Protein AF-A0A2V8ND84-F1 (afdb_monomer_lite)

pLDDT: mean 74.76, std 19.05, range [35.41, 96.19]

Structure (mmCIF, N/CA/C/O backbone):
data_AF-A0A2V8ND84-F1
#
_entry.id   AF-A0A2V8ND84-F1
#
loop_
_atom_site.group_PDB
_at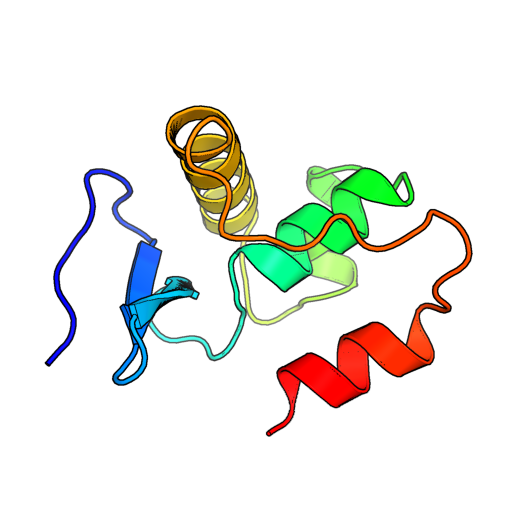om_site.id
_atom_site.type_symbol
_atom_site.label_atom_id
_atom_site.label_alt_id
_atom_site.label_comp_id
_atom_site.label_asym_id
_atom_site.label_e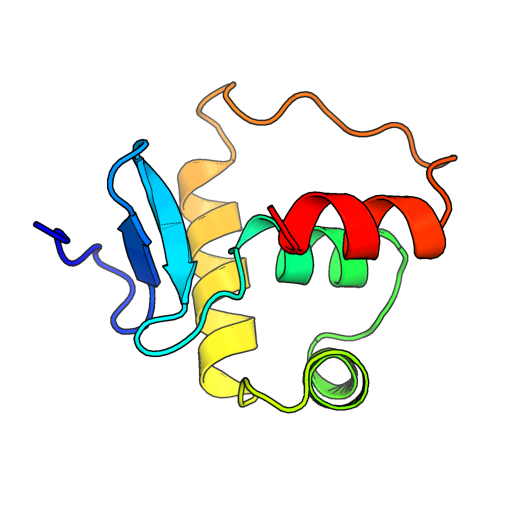ntity_id
_atom_site.label_seq_id
_atom_site.pdbx_PDB_ins_code
_atom_site.Cartn_x
_atom_site.Cartn_y
_atom_site.Cartn_z
_atom_site.occupancy
_atom_site.B_iso_or_equiv
_atom_site.auth_seq_id
_atom_site.auth_comp_id
_atom_site.auth_asym_id
_atom_site.auth_atom_id
_atom_site.pdbx_PDB_model_num
ATOM 1 N N . MET A 1 1 ? 14.488 -1.411 -15.256 1.00 46.88 1 MET A N 1
ATOM 2 C CA . MET A 1 1 ? 13.547 -2.226 -16.052 1.00 46.88 1 MET A CA 1
ATOM 3 C C . MET A 1 1 ? 12.626 -2.908 -15.062 1.00 46.88 1 MET A C 1
ATOM 5 O O . MET A 1 1 ? 13.142 -3.633 -14.227 1.00 46.88 1 MET A O 1
ATOM 9 N N . SER A 1 2 ? 11.326 -2.623 -15.084 1.00 46.59 2 SER A N 1
ATOM 10 C CA . SER A 1 2 ? 10.343 -3.263 -14.204 1.00 46.59 2 SER A CA 1
ATOM 11 C C . SER A 1 2 ? 9.877 -4.596 -14.801 1.00 46.59 2 SER A C 1
ATOM 13 O O . SER A 1 2 ? 9.680 -4.702 -16.012 1.00 46.59 2 SER A O 1
ATOM 15 N N . ARG A 1 3 ? 9.719 -5.626 -13.963 1.00 53.59 3 ARG A N 1
ATOM 16 C CA . ARG A 1 3 ? 9.142 -6.929 -14.332 1.00 53.59 3 ARG A CA 1
ATOM 17 C C . ARG A 1 3 ? 7.728 -7.002 -13.756 1.00 53.59 3 ARG A C 1
ATOM 19 O O . ARG A 1 3 ? 7.549 -6.704 -12.579 1.00 53.59 3 ARG A O 1
ATOM 26 N N . ALA A 1 4 ? 6.749 -7.355 -14.587 1.00 53.88 4 ALA A N 1
ATOM 27 C CA . ALA A 1 4 ? 5.384 -7.598 -14.132 1.00 53.88 4 ALA A CA 1
ATOM 28 C C . ALA A 1 4 ? 5.365 -8.833 -13.221 1.00 53.88 4 ALA A C 1
ATOM 30 O O . ALA A 1 4 ? 5.978 -9.854 -13.549 1.00 53.88 4 ALA A O 1
ATOM 31 N N . THR A 1 5 ? 4.704 -8.709 -12.076 1.00 57.16 5 THR A N 1
ATOM 32 C CA . THR A 1 5 ? 4.385 -9.841 -11.199 1.00 57.16 5 THR A CA 1
ATOM 33 C C . THR A 1 5 ? 2.992 -10.367 -11.565 1.00 57.16 5 THR A C 1
ATOM 35 O O . THR A 1 5 ? 2.299 -9.731 -12.359 1.00 57.16 5 THR A O 1
ATOM 38 N N . ASP A 1 6 ? 2.563 -11.512 -11.023 1.00 70.88 6 ASP A N 1
ATOM 39 C CA . ASP A 1 6 ? 1.199 -12.038 -11.254 1.00 70.88 6 ASP A CA 1
ATOM 40 C C . ASP A 1 6 ? 0.092 -11.081 -10.746 1.00 70.88 6 ASP A C 1
ATOM 42 O O . ASP A 1 6 ? -1.092 -11.278 -11.017 1.00 70.88 6 ASP A O 1
ATOM 46 N N . HIS A 1 7 ? 0.497 -10.002 -10.070 1.00 72.88 7 HIS A N 1
ATOM 47 C CA . HIS A 1 7 ? -0.310 -8.884 -9.610 1.00 72.88 7 HIS A CA 1
ATOM 48 C C . HIS A 1 7 ? -0.209 -7.718 -10.612 1.00 72.88 7 HIS A C 1
ATOM 50 O O . HIS A 1 7 ? 0.849 -7.082 -10.712 1.00 72.88 7 HIS A O 1
ATOM 56 N N . PRO A 1 8 ? -1.273 -7.426 -11.387 1.00 73.56 8 PRO A N 1
ATOM 57 C CA . PRO A 1 8 ? -1.230 -6.505 -12.526 1.00 73.56 8 PRO A CA 1
ATOM 58 C C . PRO A 1 8 ? -0.869 -5.064 -12.150 1.00 73.56 8 PRO A C 1
ATOM 60 O O . PRO A 1 8 ? -0.422 -4.304 -13.011 1.00 73.56 8 PRO A O 1
ATOM 63 N N . HIS A 1 9 ? -1.037 -4.681 -10.884 1.00 80.38 9 HIS A N 1
ATOM 64 C CA . HIS A 1 9 ? -0.655 -3.367 -10.393 1.00 80.38 9 HIS A CA 1
ATOM 65 C C . HIS A 1 9 ? 0.694 -3.346 -9.683 1.00 80.38 9 HIS A C 1
ATOM 67 O O . HIS A 1 9 ? 1.105 -2.263 -9.284 1.00 80.38 9 HIS A O 1
ATOM 73 N N . ILE A 1 10 ? 1.397 -4.469 -9.516 1.00 80.31 10 ILE A N 1
ATOM 74 C CA . ILE A 1 10 ? 2.653 -4.517 -8.759 1.00 80.31 10 ILE A CA 1
ATOM 75 C C . ILE A 1 10 ? 3.837 -4.776 -9.689 1.00 80.31 10 ILE A C 1
ATOM 77 O O . ILE A 1 10 ? 3.921 -5.792 -10.388 1.00 80.31 10 ILE A O 1
ATOM 81 N N . VAL A 1 11 ? 4.793 -3.851 -9.660 1.00 82.06 11 VAL A N 1
ATOM 82 C CA . VAL A 1 11 ? 6.062 -3.941 -10.383 1.00 82.06 11 VAL A CA 1
ATOM 83 C C . VAL A 1 11 ? 7.235 -3.861 -9.419 1.00 82.06 11 VAL A C 1
ATOM 85 O O . VAL A 1 11 ? 7.152 -3.218 -8.380 1.00 82.06 11 VAL A O 1
ATOM 88 N N . SER A 1 12 ? 8.354 -4.491 -9.765 1.00 77.62 12 SER A N 1
ATOM 89 C CA . SER A 1 12 ? 9.606 -4.296 -9.025 1.00 77.62 12 SER A CA 1
ATOM 90 C C . SER A 1 12 ? 10.319 -3.030 -9.497 1.00 77.62 12 SER A C 1
ATOM 92 O O . SER A 1 12 ? 10.472 -2.814 -10.707 1.00 77.62 12 SER A O 1
ATOM 94 N N . ASP A 1 13 ? 10.772 -2.211 -8.551 1.00 74.75 13 ASP A N 1
ATOM 95 C CA . ASP A 1 13 ? 11.643 -1.072 -8.830 1.00 74.75 13 ASP A CA 1
ATOM 96 C C . ASP A 1 13 ? 13.085 -1.518 -9.182 1.00 74.75 13 ASP A C 1
ATOM 98 O O . ASP A 1 13 ? 13.377 -2.705 -9.355 1.00 74.75 13 ASP A O 1
ATOM 102 N N . ALA A 1 14 ? 14.011 -0.561 -9.324 1.00 71.69 14 ALA A N 1
ATOM 103 C CA . ALA A 1 14 ? 15.413 -0.859 -9.638 1.00 71.69 14 ALA A CA 1
ATOM 104 C C . ALA A 1 14 ? 16.161 -1.610 -8.516 1.00 71.69 14 ALA A C 1
ATOM 106 O O . ALA A 1 14 ? 17.180 -2.242 -8.795 1.00 71.69 14 ALA A O 1
ATOM 107 N N . ASN A 1 15 ? 15.653 -1.559 -7.283 1.00 71.69 15 ASN A N 1
ATOM 108 C CA . ASN A 1 15 ? 16.212 -2.209 -6.101 1.00 71.69 15 ASN A CA 1
ATOM 109 C C . ASN A 1 15 ? 15.521 -3.551 -5.788 1.00 71.69 15 ASN A C 1
ATOM 111 O O . ASN A 1 15 ? 15.947 -4.265 -4.881 1.00 71.69 15 ASN A O 1
ATOM 115 N N . GLY A 1 16 ? 14.480 -3.912 -6.544 1.00 75.69 16 GLY A N 1
ATOM 116 C CA . GLY A 1 16 ? 13.679 -5.113 -6.328 1.00 75.69 16 GLY A CA 1
ATOM 117 C C . GLY A 1 16 ? 12.549 -4.941 -5.309 1.00 75.69 16 GLY A C 1
ATOM 118 O O . GLY A 1 16 ? 11.910 -5.934 -4.962 1.00 75.69 16 GLY A O 1
ATOM 119 N N . GLU A 1 17 ? 12.276 -3.723 -4.832 1.00 80.31 17 GLU A N 1
ATOM 120 C CA . GLU A 1 17 ? 11.146 -3.456 -3.942 1.00 80.31 17 GLU A CA 1
ATOM 121 C C . GLU A 1 17 ? 9.830 -3.454 -4.745 1.00 80.31 17 GLU A C 1
ATOM 123 O O . GLU A 1 17 ? 9.756 -2.833 -5.813 1.00 80.31 17 GLU A O 1
ATOM 128 N N . PRO A 1 18 ? 8.784 -4.168 -4.283 1.00 84.06 18 PRO A N 1
ATOM 129 C CA . PRO A 1 18 ? 7.485 -4.155 -4.943 1.00 84.06 18 PRO A CA 1
ATOM 130 C C . PRO A 1 18 ? 6.787 -2.804 -4.746 1.00 84.06 18 PRO A C 1
ATOM 132 O O . PRO A 1 18 ? 6.485 -2.389 -3.620 1.00 84.06 18 PRO A O 1
ATOM 135 N N . VAL A 1 19 ? 6.492 -2.140 -5.860 1.00 87.12 19 VAL A N 1
ATOM 136 C CA . VAL A 1 19 ? 5.812 -0.845 -5.935 1.00 87.12 19 VAL A CA 1
ATOM 137 C C . VAL A 1 19 ? 4.548 -0.944 -6.780 1.00 87.12 19 VAL A C 1
ATOM 139 O O . VAL A 1 19 ? 4.462 -1.736 -7.719 1.00 87.12 19 VAL A O 1
ATOM 142 N N . ILE A 1 20 ? 3.557 -0.123 -6.451 1.00 87.88 20 ILE A N 1
ATOM 143 C CA . ILE A 1 20 ? 2.334 -0.000 -7.235 1.00 87.88 20 ILE A CA 1
ATOM 144 C C . ILE A 1 20 ? 2.657 0.762 -8.527 1.00 87.88 20 ILE A C 1
ATOM 146 O O . ILE A 1 20 ? 3.196 1.870 -8.490 1.00 87.88 20 ILE A O 1
ATOM 150 N N . LEU A 1 21 ? 2.313 0.165 -9.667 1.00 83.75 21 LEU A N 1
ATOM 151 C CA . LEU A 1 21 ? 2.538 0.656 -11.022 1.00 83.75 21 LEU A CA 1
ATOM 152 C C . LEU A 1 21 ? 2.088 2.115 -11.172 1.00 83.75 21 LEU A C 1
ATOM 154 O O . LEU A 1 21 ? 1.032 2.496 -10.675 1.00 83.75 21 LEU A O 1
ATOM 158 N N . GLU A 1 22 ? 2.909 2.911 -11.865 1.00 82.00 22 GLU A N 1
ATOM 159 C CA . GLU A 1 22 ? 2.709 4.355 -12.091 1.00 82.00 22 GLU A CA 1
ATOM 160 C C . GLU A 1 22 ? 2.700 5.219 -10.819 1.00 82.00 22 GLU A C 1
ATOM 162 O O . GLU A 1 22 ? 2.497 6.430 -10.889 1.00 82.00 22 GLU A O 1
ATOM 167 N N . THR A 1 23 ? 3.010 4.636 -9.660 1.00 83.81 23 THR A N 1
ATOM 168 C CA . THR A 1 23 ? 3.143 5.359 -8.396 1.00 83.81 23 THR A CA 1
ATOM 169 C C . THR A 1 23 ? 4.513 5.117 -7.765 1.00 83.81 23 THR A C 1
ATOM 171 O O . THR A 1 23 ? 5.277 4.250 -8.184 1.00 83.81 23 THR A O 1
ATOM 174 N N . ARG A 1 24 ? 4.827 5.893 -6.724 1.00 82.75 24 ARG A N 1
ATOM 175 C CA . ARG A 1 24 ? 5.947 5.607 -5.811 1.00 82.75 24 ARG A CA 1
ATOM 176 C C . ARG A 1 24 ? 5.497 4.894 -4.534 1.00 82.75 24 ARG A C 1
ATOM 178 O O . ARG A 1 24 ? 6.247 4.822 -3.571 1.00 82.75 24 ARG A O 1
ATOM 185 N N . VAL A 1 25 ? 4.261 4.397 -4.497 1.00 87.69 25 VAL A N 1
ATOM 186 C CA . VAL A 1 25 ? 3.735 3.716 -3.315 1.00 87.69 25 VAL A CA 1
ATOM 187 C C . VAL A 1 25 ? 4.257 2.294 -3.297 1.00 87.69 25 VAL A C 1
ATOM 189 O O . VAL A 1 25 ? 3.976 1.506 -4.197 1.00 87.69 25 VAL A O 1
ATOM 192 N N . THR A 1 26 ? 5.004 1.955 -2.255 1.00 88.62 26 THR A N 1
ATOM 193 C CA . THR A 1 26 ? 5.463 0.588 -2.022 1.00 88.62 26 THR A CA 1
ATOM 194 C C . THR A 1 26 ? 4.310 -0.282 -1.520 1.00 88.62 26 THR A C 1
ATOM 196 O O . THR A 1 26 ? 3.416 0.188 -0.809 1.00 88.62 26 THR A O 1
ATOM 199 N N . VAL A 1 27 ? 4.356 -1.585 -1.811 1.00 89.69 27 VAL A N 1
ATOM 200 C CA . VAL A 1 27 ? 3.447 -2.560 -1.175 1.00 89.69 27 VAL A CA 1
ATOM 201 C C . VAL A 1 27 ? 3.575 -2.489 0.350 1.00 89.69 27 VAL A C 1
ATOM 203 O O . VAL A 1 27 ? 2.581 -2.586 1.068 1.00 89.69 27 VAL A O 1
ATOM 206 N N . ARG A 1 28 ? 4.789 -2.223 0.851 1.00 87.38 28 ARG A N 1
ATOM 207 C CA . ARG A 1 28 ? 5.070 -2.000 2.273 1.00 87.38 28 ARG A CA 1
ATOM 208 C C . ARG A 1 28 ? 4.190 -0.906 2.879 1.00 87.38 28 ARG A C 1
ATOM 210 O O . ARG A 1 28 ? 3.603 -1.149 3.927 1.00 87.38 28 ARG A O 1
ATOM 217 N N . ALA A 1 29 ? 4.057 0.250 2.230 1.00 89.88 29 ALA A N 1
ATOM 218 C CA . ALA A 1 29 ? 3.251 1.354 2.751 1.00 89.88 29 ALA A CA 1
ATOM 219 C C . ALA A 1 29 ? 1.773 0.955 2.939 1.00 89.88 29 ALA A C 1
ATOM 221 O O . ALA A 1 29 ? 1.169 1.264 3.967 1.00 89.88 29 ALA A O 1
ATOM 222 N N . VAL A 1 30 ? 1.207 0.208 1.983 1.00 91.88 30 VAL A N 1
ATOM 223 C CA . VAL A 1 30 ? -0.167 -0.321 2.071 1.00 91.88 30 VAL A CA 1
ATOM 224 C C . VAL A 1 30 ? -0.298 -1.326 3.219 1.00 91.88 30 VAL A C 1
ATOM 226 O O . VAL A 1 30 ? -1.212 -1.228 4.039 1.00 91.88 30 VAL A O 1
ATOM 229 N N . VAL A 1 31 ? 0.640 -2.270 3.312 1.00 91.00 31 VAL A N 1
ATOM 230 C CA . VAL A 1 31 ? 0.660 -3.298 4.362 1.00 91.00 31 VAL A CA 1
ATOM 231 C C . VAL A 1 31 ? 0.800 -2.678 5.749 1.00 91.00 31 VAL A C 1
ATOM 233 O O . VAL A 1 31 ? 0.162 -3.135 6.694 1.00 91.00 31 VAL A O 1
ATOM 236 N N . GLU A 1 32 ? 1.615 -1.640 5.903 1.00 89.19 32 GLU A N 1
ATOM 237 C CA . GLU A 1 32 ? 1.815 -0.971 7.187 1.00 89.19 32 GLU A CA 1
ATOM 238 C C . GLU A 1 32 ? 0.550 -0.260 7.667 1.00 89.19 32 GLU A C 1
ATOM 240 O O . GLU A 1 32 ? 0.179 -0.438 8.828 1.00 89.19 32 GLU A O 1
ATOM 245 N N . LEU A 1 33 ? -0.162 0.452 6.783 1.00 90.06 33 LEU A N 1
ATOM 246 C CA . LEU A 1 33 ? -1.465 1.051 7.105 1.00 90.06 33 LEU A CA 1
ATOM 247 C C . LEU A 1 33 ? -2.473 -0.012 7.556 1.00 90.06 33 LEU A C 1
ATOM 249 O O . LEU A 1 33 ? -3.106 0.127 8.606 1.00 90.06 33 LEU A O 1
ATOM 253 N N . TRP A 1 34 ? -2.563 -1.115 6.816 1.00 93.38 34 TRP A N 1
ATOM 254 C CA . TRP A 1 34 ? -3.430 -2.231 7.183 1.00 93.38 34 TRP A CA 1
ATOM 255 C C . TRP A 1 34 ? -3.049 -2.844 8.544 1.00 93.38 34 TRP A C 1
ATOM 257 O O . TRP A 1 34 ? -3.908 -3.074 9.397 1.00 93.38 34 TRP A O 1
ATOM 267 N N . ARG A 1 35 ? -1.749 -3.037 8.812 1.00 88.62 35 ARG A N 1
ATOM 268 C CA . ARG A 1 35 ? -1.241 -3.608 10.075 1.00 88.62 35 ARG A CA 1
ATOM 269 C C . ARG A 1 35 ? -1.492 -2.728 11.299 1.00 88.62 35 ARG A C 1
ATOM 271 O O . ARG A 1 35 ? -1.604 -3.272 12.398 1.00 88.62 35 ARG A O 1
ATOM 278 N N . ILE A 1 36 ? -1.563 -1.405 11.139 1.00 89.12 36 ILE A N 1
ATOM 279 C CA . ILE A 1 36 ? -1.915 -0.480 12.232 1.00 89.12 36 ILE A CA 1
ATOM 280 C C . ILE A 1 36 ? -3.433 -0.314 12.415 1.00 89.12 36 ILE A C 1
ATOM 282 O O . ILE A 1 36 ? -3.857 0.434 13.294 1.00 89.12 36 ILE A O 1
ATOM 286 N N . GLY A 1 37 ? -4.247 -1.036 11.637 1.00 91.12 37 GLY A N 1
ATOM 287 C CA . GLY A 1 37 ? -5.699 -1.113 11.799 1.00 91.12 37 GLY A CA 1
ATOM 288 C C . GLY A 1 37 ? -6.510 -0.222 10.859 1.00 91.12 37 GLY A C 1
ATOM 289 O O . GLY A 1 37 ? -7.723 -0.132 11.041 1.00 91.12 37 GLY A O 1
ATOM 290 N N . VAL A 1 38 ? -5.884 0.416 9.864 1.00 93.62 38 VAL A N 1
ATOM 291 C CA . VAL A 1 38 ? -6.620 1.111 8.796 1.00 93.62 38 VAL A CA 1
ATOM 292 C C . VAL A 1 38 ? -7.330 0.061 7.946 1.00 93.62 38 VAL A C 1
ATOM 294 O O . VAL A 1 38 ? -6.707 -0.909 7.502 1.00 93.62 38 VAL A O 1
ATOM 297 N N . ARG A 1 39 ? -8.638 0.223 7.724 1.00 95.00 39 ARG A N 1
ATOM 298 C CA . ARG A 1 39 ? -9.369 -0.708 6.857 1.00 95.00 39 ARG A CA 1
ATOM 299 C C . ARG A 1 39 ? -8.896 -0.538 5.408 1.00 95.00 39 ARG A C 1
ATOM 301 O O . ARG A 1 39 ? -8.636 0.595 5.011 1.00 95.00 39 ARG A O 1
ATOM 308 N N . PRO A 1 40 ? -8.807 -1.605 4.593 1.00 93.88 40 PRO A N 1
ATOM 309 C CA . PRO A 1 40 ? -8.380 -1.490 3.195 1.00 93.88 40 PRO A CA 1
ATOM 310 C C . PRO A 1 40 ? -9.153 -0.429 2.400 1.00 93.88 40 PRO A C 1
ATOM 312 O O . PRO A 1 40 ? -8.571 0.267 1.574 1.00 93.88 40 PRO A O 1
ATOM 315 N N . GLU A 1 41 ? -10.441 -0.247 2.697 1.00 96.19 41 GLU A N 1
ATOM 316 C CA . GLU A 1 41 ? -11.289 0.749 2.039 1.00 96.19 41 GLU A CA 1
ATOM 317 C C . GLU A 1 41 ? -10.941 2.197 2.418 1.00 96.19 41 GLU A C 1
ATOM 319 O O . GLU A 1 41 ? -11.251 3.106 1.657 1.00 96.19 41 GLU A O 1
ATOM 324 N N . GLU A 1 42 ? -10.284 2.410 3.561 1.00 95.19 42 GLU A N 1
ATOM 325 C CA . GLU A 1 42 ? -9.842 3.722 4.062 1.00 95.19 42 GLU A CA 1
ATOM 326 C C . GLU A 1 42 ? -8.406 4.055 3.627 1.00 95.19 42 GLU A C 1
ATOM 328 O O . GLU A 1 42 ? -7.971 5.199 3.718 1.00 95.19 42 GLU A O 1
ATOM 333 N N . ILE A 1 43 ? -7.635 3.080 3.134 1.00 93.50 43 ILE A N 1
ATOM 334 C CA . ILE A 1 43 ? -6.242 3.304 2.715 1.00 93.50 43 ILE A CA 1
ATOM 335 C C . ILE A 1 43 ? -6.109 4.386 1.624 1.00 93.50 43 ILE A C 1
ATOM 337 O O . ILE A 1 43 ? -5.179 5.192 1.736 1.00 93.50 43 ILE A O 1
ATOM 341 N N . PRO A 1 44 ? -6.998 4.485 0.614 1.00 95.50 44 PRO A N 1
ATOM 342 C CA . PRO A 1 44 ? -6.948 5.573 -0.364 1.00 95.50 44 PRO A CA 1
ATOM 343 C C . PRO A 1 44 ? -7.069 6.975 0.253 1.00 95.50 44 PRO A C 1
ATOM 345 O O . PRO A 1 44 ? -6.488 7.917 -0.282 1.00 95.50 44 PRO A O 1
ATOM 348 N N . ASP A 1 45 ? -7.731 7.122 1.407 1.00 94.50 45 ASP A N 1
ATOM 349 C CA . ASP A 1 45 ? -7.821 8.409 2.114 1.00 94.50 45 ASP A CA 1
ATOM 350 C C . ASP A 1 45 ? -6.459 8.840 2.690 1.00 94.50 45 ASP A C 1
ATOM 352 O O . ASP A 1 45 ? -6.187 10.029 2.867 1.00 94.50 45 ASP A O 1
ATOM 356 N N . HIS A 1 46 ? -5.572 7.874 2.950 1.00 90.88 46 HIS A N 1
ATOM 357 C CA . HIS A 1 46 ? -4.201 8.097 3.414 1.00 90.88 46 HIS A CA 1
ATOM 358 C C . HIS A 1 46 ? -3.174 8.127 2.271 1.00 90.88 46 HIS A C 1
ATOM 360 O O . HIS A 1 46 ? -2.116 8.741 2.412 1.00 90.88 46 HIS A O 1
ATOM 366 N N . LEU A 1 47 ? -3.472 7.470 1.147 1.00 91.44 47 LEU A N 1
ATOM 367 C CA . LEU A 1 47 ? -2.622 7.359 -0.039 1.00 91.44 47 LEU A CA 1
ATOM 368 C C . LEU A 1 47 ? -3.437 7.719 -1.297 1.00 91.44 47 LEU A C 1
ATOM 370 O O . LEU A 1 47 ? -3.770 6.836 -2.087 1.00 91.44 47 LEU A O 1
ATOM 374 N N . PRO A 1 48 ? -3.722 9.012 -1.544 1.00 91.00 48 PRO A N 1
ATOM 375 C CA . PRO A 1 48 ? -4.667 9.448 -2.583 1.00 91.00 48 PRO A CA 1
ATOM 376 C C . PRO A 1 48 ? -4.209 9.165 -4.021 1.00 91.00 48 PRO A C 1
ATOM 378 O O . PRO A 1 48 ? -4.969 9.337 -4.969 1.00 91.00 48 PRO A O 1
ATOM 381 N N . GLN A 1 49 ? -2.957 8.743 -4.198 1.00 89.69 49 GLN A N 1
ATOM 382 C CA . GLN A 1 49 ? -2.390 8.335 -5.483 1.00 89.69 49 GLN A CA 1
ATOM 383 C C . GLN A 1 49 ? -2.739 6.896 -5.894 1.00 89.69 49 GLN A C 1
ATOM 385 O O . GLN A 1 49 ? -2.371 6.494 -6.995 1.00 89.69 49 GLN A O 1
ATOM 390 N N . ILE A 1 50 ? -3.407 6.120 -5.031 1.00 92.00 50 ILE A N 1
ATOM 391 C CA . ILE A 1 50 ? -3.823 4.748 -5.334 1.00 92.00 50 ILE A CA 1
ATOM 392 C C . ILE A 1 50 ? -5.324 4.550 -5.122 1.00 92.00 50 ILE A C 1
ATOM 394 O O . ILE A 1 50 ? -5.934 5.119 -4.221 1.00 92.00 50 ILE A O 1
ATOM 398 N N . GLY A 1 51 ? -5.922 3.716 -5.965 1.00 94.19 51 GLY A N 1
ATOM 399 C CA . GLY A 1 51 ? -7.308 3.286 -5.858 1.00 94.19 51 GLY A CA 1
ATOM 400 C C . GLY A 1 51 ? -7.463 1.971 -5.097 1.00 94.19 51 GLY A C 1
ATOM 401 O O . GLY A 1 51 ? -6.512 1.222 -4.874 1.00 94.19 51 GLY A O 1
ATOM 402 N N . LEU A 1 52 ? -8.711 1.647 -4.763 1.00 94.62 52 LEU A N 1
ATOM 403 C CA . LEU A 1 52 ? -9.062 0.454 -3.991 1.00 94.62 52 LEU A CA 1
ATOM 404 C C . LEU A 1 52 ? -8.582 -0.860 -4.639 1.00 94.62 52 LEU A C 1
ATOM 406 O O . LEU A 1 52 ? -8.145 -1.771 -3.942 1.00 94.62 52 LEU 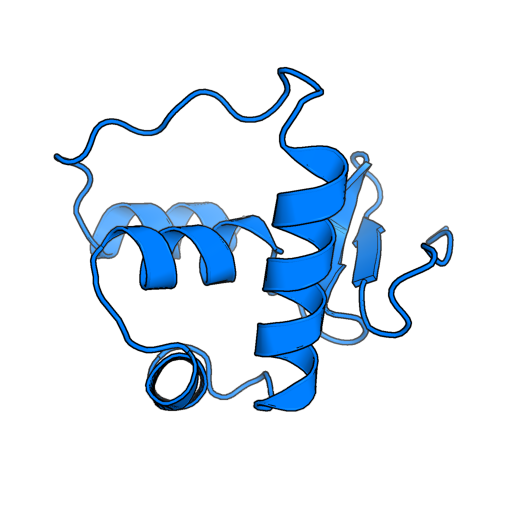A O 1
ATOM 410 N N . ALA A 1 53 ? -8.603 -0.947 -5.974 1.00 93.38 53 ALA A N 1
ATOM 411 C CA . ALA A 1 53 ? -8.094 -2.114 -6.698 1.00 93.38 53 ALA A CA 1
ATOM 412 C C . ALA A 1 53 ? -6.595 -2.349 -6.440 1.00 93.38 53 ALA A C 1
ATOM 414 O O . ALA A 1 53 ? -6.184 -3.476 -6.187 1.00 93.38 53 ALA A O 1
ATOM 415 N N . GLN A 1 54 ? -5.794 -1.279 -6.428 1.00 94.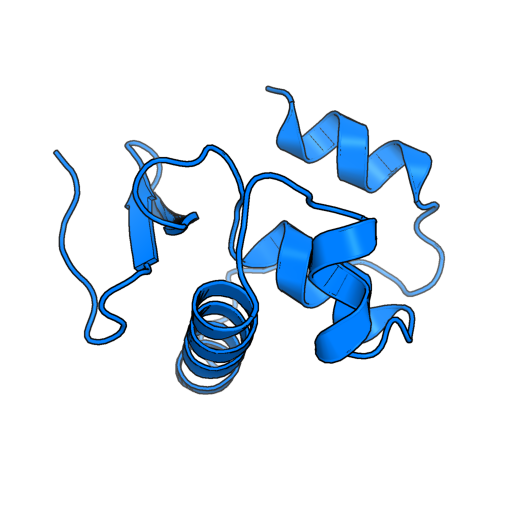06 54 GLN A N 1
ATOM 416 C CA . GLN A 1 54 ? -4.355 -1.351 -6.164 1.00 94.06 54 GLN A CA 1
ATOM 417 C C . GLN A 1 54 ? -4.068 -1.703 -4.701 1.00 94.06 54 GLN A C 1
ATOM 419 O O . GLN A 1 54 ? -3.106 -2.413 -4.423 1.00 94.06 54 GLN A O 1
ATOM 424 N N . VAL A 1 55 ? -4.917 -1.253 -3.769 1.00 95.12 55 VAL A N 1
ATOM 425 C CA . VAL A 1 55 ? -4.833 -1.646 -2.355 1.00 95.12 55 VAL A CA 1
ATOM 426 C C . VAL A 1 55 ? -5.024 -3.153 -2.199 1.00 95.12 55 VAL A C 1
ATOM 428 O O . VAL A 1 55 ? -4.187 -3.814 -1.587 1.00 95.12 55 VAL A O 1
ATOM 431 N N . PHE A 1 56 ? -6.099 -3.710 -2.761 1.00 93.69 56 PHE A N 1
ATOM 432 C CA . PHE A 1 56 ? -6.355 -5.146 -2.656 1.00 93.69 56 PHE A CA 1
ATOM 433 C C . PHE A 1 56 ? -5.302 -5.980 -3.389 1.00 93.69 56 PHE A C 1
ATOM 435 O O . PHE A 1 56 ? -4.893 -7.013 -2.865 1.00 93.69 56 PHE A O 1
ATOM 442 N N . ASP A 1 57 ? -4.808 -5.516 -4.538 1.00 91.31 57 ASP A N 1
ATOM 443 C CA . ASP A 1 57 ? -3.743 -6.206 -5.270 1.00 91.31 57 ASP A CA 1
ATOM 444 C C . ASP A 1 57 ? -2.418 -6.207 -4.484 1.00 91.31 57 ASP A C 1
ATOM 446 O O . ASP A 1 57 ? -1.764 -7.240 -4.363 1.00 91.31 57 ASP A O 1
ATOM 450 N N . ALA A 1 58 ? -2.065 -5.090 -3.834 1.00 91.06 58 ALA A N 1
ATOM 451 C CA . ALA A 1 58 ? -0.895 -5.004 -2.958 1.00 91.06 58 ALA A CA 1
ATOM 452 C C . ALA A 1 58 ? -1.005 -5.923 -1.728 1.00 91.06 58 ALA A C 1
ATOM 454 O O . ALA A 1 58 ? -0.025 -6.559 -1.337 1.00 91.06 58 ALA A O 1
ATOM 455 N N . LEU A 1 59 ? -2.191 -6.017 -1.117 1.00 91.62 59 LEU A N 1
ATOM 456 C CA . LEU A 1 59 ? -2.425 -6.931 0.003 1.00 91.62 59 LEU A CA 1
ATOM 457 C C . LEU A 1 59 ? -2.396 -8.402 -0.438 1.00 91.62 59 LEU A C 1
ATOM 459 O O . LEU A 1 59 ? -1.855 -9.228 0.297 1.00 91.62 59 LEU A O 1
ATOM 463 N N . SER A 1 60 ? -2.913 -8.722 -1.630 1.00 89.75 60 SER A N 1
ATOM 464 C CA . SER A 1 60 ? -2.791 -10.063 -2.217 1.00 89.75 60 SER A CA 1
ATOM 465 C C . SER A 1 60 ? -1.326 -10.415 -2.456 1.00 89.75 60 SER A C 1
ATOM 467 O O . SER A 1 60 ? -0.867 -11.438 -1.958 1.00 89.75 60 SER A O 1
ATOM 469 N N . TYR A 1 61 ? -0.562 -9.516 -3.092 1.00 87.81 61 TYR A N 1
ATOM 470 C CA . TYR A 1 61 ? 0.877 -9.692 -3.299 1.00 87.81 61 TYR A CA 1
ATOM 471 C C . TYR A 1 61 ? 1.594 -9.978 -1.980 1.00 87.81 61 TYR A C 1
ATOM 473 O O . TYR A 1 61 ? 2.398 -10.904 -1.888 1.00 87.81 61 TYR A O 1
ATOM 481 N N . TYR A 1 62 ? 1.298 -9.199 -0.937 1.00 87.19 62 TYR A N 1
ATOM 482 C CA . TYR A 1 62 ? 1.879 -9.418 0.381 1.00 87.19 62 TYR A CA 1
ATOM 483 C C . TYR A 1 62 ? 1.530 -10.797 0.944 1.00 87.19 62 TYR A C 1
ATOM 485 O O . TYR A 1 62 ? 2.432 -11.469 1.433 1.00 87.19 62 TYR A O 1
ATOM 493 N N . ALA A 1 63 ? 0.270 -11.231 0.864 1.00 86.06 63 ALA A N 1
ATOM 494 C CA . ALA A 1 63 ? -0.154 -12.542 1.353 1.00 86.06 63 ALA A CA 1
ATOM 495 C C . ALA A 1 63 ? 0.566 -13.693 0.631 1.00 86.06 63 ALA A C 1
ATOM 497 O O . ALA A 1 63 ? 1.044 -14.614 1.293 1.00 86.06 63 ALA A O 1
ATOM 498 N N . ASP A 1 64 ? 0.716 -13.591 -0.691 1.00 82.31 64 ASP A N 1
ATOM 499 C CA . ASP A 1 64 ? 1.364 -14.607 -1.527 1.00 82.31 64 ASP A CA 1
ATOM 500 C C . ASP A 1 64 ? 2.891 -14.664 -1.318 1.00 82.31 64 ASP A C 1
ATOM 502 O O . ASP A 1 64 ? 3.512 -15.713 -1.486 1.00 82.31 64 ASP A O 1
ATOM 506 N N . HIS A 1 65 ? 3.511 -13.555 -0.893 1.00 77.56 65 HIS A N 1
ATOM 507 C CA . HIS A 1 65 ? 4.967 -13.436 -0.722 1.00 77.56 65 HIS A CA 1
ATOM 508 C C . HIS A 1 65 ? 5.426 -13.372 0.751 1.00 77.56 65 HIS A C 1
ATOM 510 O O . HIS A 1 65 ? 6.628 -13.285 1.016 1.00 77.56 65 HIS A O 1
ATOM 516 N N . HIS A 1 66 ? 4.505 -13.438 1.723 1.00 59.50 66 HIS A N 1
ATOM 517 C CA . HIS A 1 66 ? 4.788 -13.283 3.161 1.00 59.50 66 HIS A CA 1
ATOM 518 C C . HIS A 1 66 ? 5.718 -14.367 3.739 1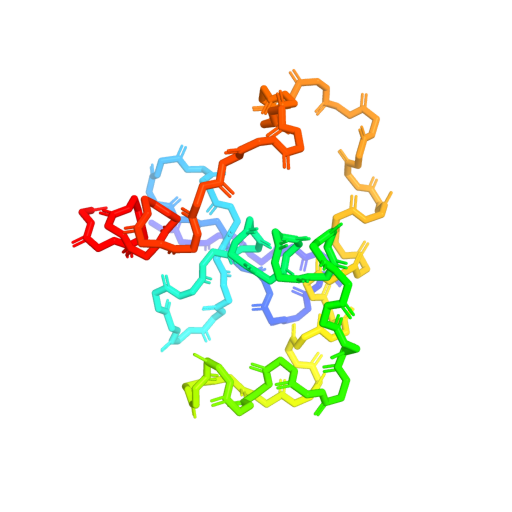.00 59.50 66 HIS A C 1
ATOM 520 O O . HIS A 1 66 ? 6.355 -14.143 4.770 1.00 59.50 66 HIS A O 1
ATOM 526 N N . GLU A 1 67 ? 5.839 -15.530 3.091 1.00 49.28 67 GLU A N 1
ATOM 527 C CA . GLU A 1 67 ? 6.723 -16.614 3.547 1.00 49.28 67 GLU A CA 1
ATOM 528 C C . GLU A 1 67 ? 8.212 -16.373 3.253 1.00 49.28 67 GLU A C 1
ATOM 530 O O . GLU A 1 67 ? 9.070 -16.963 3.915 1.00 49.28 67 GLU A O 1
ATOM 535 N N . HIS A 1 68 ? 8.564 -15.467 2.334 1.00 44.78 68 HIS A N 1
ATOM 536 C CA . HIS A 1 68 ? 9.967 -15.169 2.062 1.00 44.78 68 HIS A CA 1
ATOM 537 C C . HIS A 1 68 ? 10.445 -14.008 2.940 1.00 44.78 68 HIS A C 1
ATOM 539 O O . HIS A 1 68 ? 10.132 -12.839 2.718 1.00 44.78 68 HIS A O 1
ATOM 545 N N . THR A 1 69 ? 11.213 -14.359 3.970 1.00 41.56 69 THR A N 1
ATOM 546 C CA . THR A 1 69 ? 11.794 -13.479 4.996 1.00 41.56 69 THR A CA 1
ATOM 547 C C . THR A 1 69 ? 12.682 -12.379 4.384 1.00 41.56 69 THR A C 1
ATOM 549 O O . THR A 1 69 ? 13.903 -12.489 4.372 1.00 41.56 69 THR A O 1
ATOM 552 N N . LEU A 1 70 ? 12.084 -11.309 3.855 1.00 47.72 70 LEU A N 1
ATOM 553 C CA . LEU A 1 70 ? 12.792 -10.113 3.366 1.00 47.72 70 LEU A CA 1
ATOM 554 C C . LEU A 1 70 ? 12.234 -8.798 3.924 1.00 47.72 70 LEU A C 1
ATOM 556 O O . LEU A 1 70 ? 12.849 -7.748 3.756 1.00 47.72 70 LEU A O 1
ATOM 560 N N . PHE A 1 71 ? 11.121 -8.840 4.656 1.00 54.19 71 PHE A N 1
ATOM 561 C CA . PHE A 1 71 ? 10.598 -7.670 5.353 1.00 54.19 71 PHE A CA 1
ATOM 562 C C . PHE A 1 71 ? 10.933 -7.797 6.841 1.00 54.19 71 PHE A C 1
ATOM 564 O O . PHE A 1 71 ? 10.288 -8.593 7.531 1.00 54.19 71 PHE A O 1
ATOM 571 N N . PRO A 1 72 ? 11.941 -7.069 7.368 1.00 49.22 72 PRO A N 1
ATOM 572 C CA . PRO A 1 72 ? 12.146 -7.021 8.807 1.00 49.22 72 PRO A CA 1
ATOM 573 C C . PRO A 1 72 ? 10.830 -6.585 9.451 1.00 49.22 72 PRO A C 1
ATOM 575 O O . PRO A 1 72 ? 10.252 -5.563 9.084 1.00 49.22 72 PRO A O 1
ATOM 578 N N . GLN A 1 73 ? 10.320 -7.420 10.355 1.00 49.16 73 GLN A N 1
ATOM 579 C CA . GLN A 1 73 ? 9.061 -7.187 11.048 1.00 49.16 73 GLN A CA 1
ATOM 580 C C . GLN A 1 73 ? 9.162 -5.857 11.797 1.00 49.16 73 GLN A C 1
ATOM 582 O O . GLN A 1 73 ? 9.841 -5.775 12.820 1.00 49.16 73 GLN A O 1
ATOM 587 N N . VAL A 1 74 ? 8.511 -4.811 11.286 1.00 54.78 74 VAL A N 1
ATOM 588 C CA . VAL A 1 74 ? 8.464 -3.519 11.970 1.00 54.78 74 VAL A CA 1
ATOM 589 C C . VAL A 1 74 ? 7.674 -3.718 13.274 1.00 54.78 74 VAL A C 1
ATOM 591 O O . VAL A 1 74 ? 6.527 -4.178 13.229 1.00 54.78 74 VAL A O 1
ATOM 594 N N . PRO A 1 75 ? 8.264 -3.446 14.455 1.00 49.69 75 PRO A N 1
ATOM 595 C CA . PRO A 1 75 ? 7.561 -3.553 15.727 1.00 49.69 75 PRO A CA 1
ATOM 596 C C . PRO A 1 75 ? 6.308 -2.670 15.735 1.00 49.69 75 PRO A C 1
ATOM 598 O O . PRO A 1 75 ? 6.333 -1.554 15.219 1.00 49.69 75 PRO A O 1
ATOM 601 N N . ARG A 1 76 ? 5.236 -3.120 16.405 1.00 49.09 76 ARG A N 1
ATOM 602 C CA . ARG A 1 76 ? 3.943 -2.402 16.534 1.00 49.09 76 ARG A CA 1
ATOM 603 C C . ARG A 1 76 ? 4.037 -0.961 17.073 1.00 49.09 76 ARG A C 1
ATOM 605 O O . ARG A 1 76 ? 3.032 -0.264 17.098 1.00 49.09 76 ARG A O 1
ATOM 612 N N . SER A 1 77 ? 5.201 -0.527 17.552 1.00 49.91 77 SER A N 1
ATOM 613 C CA . SER A 1 77 ? 5.434 0.790 18.148 1.00 49.91 77 SER A CA 1
ATOM 614 C C . SER A 1 77 ? 5.872 1.876 17.158 1.00 49.91 77 SER A C 1
ATOM 616 O O . SER A 1 77 ? 6.136 2.997 17.591 1.00 49.91 77 SER A O 1
ATOM 618 N N . TYR A 1 78 ? 5.995 1.587 15.859 1.00 56.44 78 TYR A N 1
ATOM 619 C CA . TYR A 1 78 ? 6.403 2.601 14.882 1.00 56.44 78 TYR A CA 1
ATOM 620 C C . TYR A 1 78 ? 5.303 3.645 14.649 1.00 56.44 78 TYR A C 1
ATOM 622 O O . TYR A 1 78 ? 4.146 3.325 14.383 1.00 56.44 78 TYR A O 1
ATOM 630 N N . ARG A 1 79 ? 5.673 4.924 14.775 1.00 54.84 79 ARG A N 1
ATOM 631 C CA . ARG A 1 79 ? 4.776 6.067 14.563 1.00 54.84 79 ARG A CA 1
ATOM 632 C C . ARG A 1 79 ? 4.588 6.330 13.068 1.00 54.84 79 ARG A C 1
ATOM 634 O O . ARG A 1 79 ? 5.561 6.366 12.322 1.00 54.84 79 ARG A O 1
ATOM 641 N N . PHE A 1 80 ? 3.349 6.643 12.686 1.00 49.31 80 PHE A N 1
ATOM 642 C CA . PHE A 1 80 ? 2.888 7.058 11.349 1.00 49.31 80 PHE A CA 1
ATOM 643 C C . PHE A 1 80 ? 3.831 8.038 10.615 1.00 49.31 80 PHE A C 1
ATOM 645 O O . PHE A 1 80 ? 4.027 7.939 9.408 1.00 49.31 80 PHE A O 1
ATOM 652 N N . SER A 1 81 ? 4.489 8.944 11.346 1.00 44.22 81 SER A N 1
ATOM 653 C CA . SER A 1 81 ? 5.433 9.916 10.782 1.00 44.22 81 SER A CA 1
ATOM 654 C C . SER A 1 81 ? 6.751 9.315 10.272 1.00 44.22 81 SER A C 1
ATOM 656 O O . SER A 1 81 ? 7.383 9.908 9.408 1.00 44.22 81 SER A O 1
ATOM 658 N N . GLN A 1 82 ? 7.199 8.170 10.798 1.00 50.69 82 GLN A N 1
ATOM 659 C CA . GLN A 1 82 ? 8.433 7.514 10.335 1.00 50.69 82 GLN A CA 1
ATOM 660 C C . GLN A 1 82 ? 8.213 6.667 9.083 1.00 50.69 82 GLN A C 1
ATOM 662 O O . GLN A 1 82 ? 9.114 6.573 8.259 1.00 50.69 82 GLN A O 1
ATOM 667 N N . VAL A 1 83 ? 7.020 6.094 8.931 1.00 50.47 83 VAL A N 1
ATOM 668 C CA . VAL A 1 83 ? 6.636 5.310 7.750 1.00 50.47 83 VAL A CA 1
ATOM 669 C C . VAL A 1 83 ? 6.582 6.197 6.505 1.00 50.47 83 VAL A C 1
ATOM 671 O O . VAL A 1 83 ? 7.161 5.866 5.476 1.00 50.47 83 VAL A O 1
ATOM 674 N N . LEU A 1 84 ? 5.967 7.377 6.625 1.00 49.31 84 LEU A N 1
ATOM 675 C CA . LEU A 1 84 ? 5.879 8.347 5.529 1.00 49.31 84 LEU A CA 1
ATOM 676 C C . LEU A 1 84 ? 7.249 8.877 5.079 1.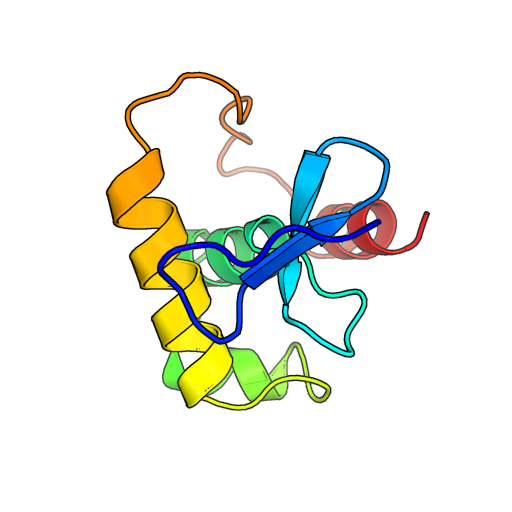00 49.31 84 LEU A C 1
ATOM 678 O O . LEU A 1 84 ? 7.450 9.084 3.888 1.00 49.31 84 LEU A O 1
ATOM 682 N N . ASN A 1 85 ? 8.197 9.053 6.005 1.00 44.91 85 ASN A N 1
ATOM 683 C CA . ASN A 1 85 ? 9.549 9.506 5.664 1.00 44.91 85 ASN A CA 1
ATOM 684 C C . ASN A 1 85 ? 10.391 8.414 4.990 1.00 44.91 85 ASN A C 1
ATOM 686 O O . ASN A 1 85 ? 11.301 8.741 4.243 1.00 44.91 85 ASN A O 1
ATOM 690 N N . LEU A 1 86 ? 10.094 7.135 5.234 1.00 46.41 86 LEU A N 1
ATOM 691 C CA . LEU A 1 86 ? 10.794 6.019 4.593 1.00 46.41 86 LEU A CA 1
ATOM 692 C C . LEU A 1 86 ? 10.307 5.772 3.155 1.00 46.41 86 LEU A C 1
ATOM 694 O O . LEU A 1 86 ? 11.046 5.229 2.349 1.00 46.41 86 LEU A O 1
ATOM 698 N N . ALA A 1 87 ? 9.081 6.188 2.827 1.00 41.03 87 ALA A N 1
ATOM 699 C CA . ALA A 1 87 ? 8.514 6.096 1.480 1.00 41.03 87 ALA A CA 1
ATOM 700 C C . ALA A 1 87 ? 8.872 7.297 0.573 1.00 41.03 87 ALA A C 1
ATOM 702 O O . ALA A 1 87 ? 8.343 7.401 -0.535 1.00 41.03 87 ALA A O 1
ATOM 703 N N . ALA A 1 88 ? 9.708 8.225 1.055 1.00 40.31 88 ALA A N 1
ATOM 704 C CA . ALA A 1 88 ? 10.011 9.498 0.399 1.00 40.31 88 ALA A CA 1
ATOM 705 C C . ALA A 1 88 ? 11.454 9.628 -0.138 1.00 40.31 88 ALA A C 1
ATOM 707 O O . ALA A 1 88 ? 11.741 10.650 -0.764 1.00 40.31 88 ALA A O 1
ATOM 708 N N . ASP A 1 89 ? 12.316 8.623 0.061 1.00 35.41 89 ASP A N 1
ATOM 709 C CA . ASP A 1 89 ? 13.686 8.535 -0.488 1.00 35.41 89 ASP A CA 1
ATOM 710 C C . ASP A 1 89 ? 13.802 7.427 -1.549 1.00 35.41 89 ASP A C 1
ATOM 712 O O . ASP A 1 89 ? 13.274 6.317 -1.307 1.00 35.41 89 ASP A O 1
#

Foldseek 3Di:
DWDDDVLNQWTADPVRFTDGPPDLHGLVLLVVCVVLPNDLCCVCVVVVVDDSSSSVSSVVVCVVCVPPPPDDPDPNPDDPVVSVVVSVD

Radius of gyration: 12.32 Å; chains: 1; bounding box: 28×26×34 Å

Secondary structure (DSSP, 8-state):
---B-SSTTEEE-TTS-EEETTS--BHHHHHHHHHTT--GGGHHHH-TTS-HHHHHHHHHHHHHHTTS--S----TT--HHHHHHHT--

Sequence (89 aa):
MSRATDHPHIVSDANGEPVILETRVTVRAVVELWRIGVRPEEIPDHLPQIGLAQVFDALSYYADHHEHTLFPQVPRSYRFSQVLNLAAD